Protein AF-S7R7C4-F1 (afdb_monomer_lite)

Radius of gyration: 22.55 Å; chains: 1; bounding box: 40×41×59 Å

Organism: Gloeophyllum trabeum (strain ATCC 11539 / FP-39264 / Madison 617) (NCBI:txid670483)

Secondary structure (DSSP, 8-state):
-HHHHHTT-TTTTPPPPTT--HHHHHHHHTTSTTTHHHHHHHHHHTTS-S-THHHHHHHHHHHHHT-TTS----HHHHHHHHHHHHHHHH-HHHHHHHHHHHHHHHHHT--

Structure (mmCIF, N/CA/C/O backbone):
data_AF-S7R7C4-F1
#
_entry.id   AF-S7R7C4-F1
#
loop_
_atom_site.group_PDB
_atom_site.id
_atom_site.type_symbol
_atom_site.label_atom_id
_atom_site.label_alt_id
_atom_site.label_comp_id
_atom_site.label_asym_id
_atom_site.label_entity_id
_atom_site.label_seq_id
_atom_site.pdbx_PDB_ins_code
_atom_site.Cartn_x
_atom_site.Cartn_y
_atom_site.Cartn_z
_atom_site.occupancy
_atom_site.B_iso_or_equiv
_atom_site.auth_seq_id
_atom_site.auth_comp_id
_atom_site.auth_asym_id
_atom_site.auth_atom_id
_atom_site.pdbx_PDB_model_num
ATOM 1 N N . GLN A 1 1 ? 1.056 -0.848 22.854 1.00 71.94 1 GLN A N 1
ATOM 2 C CA . GLN A 1 1 ? 0.313 -0.751 21.576 1.00 71.94 1 GLN A CA 1
ATOM 3 C C . GLN A 1 1 ? -0.350 -2.077 21.198 1.00 71.94 1 GLN A C 1
ATOM 5 O O . GLN A 1 1 ? -1.569 -2.114 21.170 1.00 71.94 1 GLN A O 1
ATOM 10 N N . PHE A 1 2 ? 0.393 -3.180 21.016 1.00 81.69 2 PHE A N 1
ATOM 11 C CA . PHE A 1 2 ? -0.181 -4.496 20.663 1.00 81.69 2 PHE A CA 1
ATOM 12 C C . PHE A 1 2 ? -1.279 -4.989 21.627 1.00 81.69 2 PHE A C 1
ATOM 14 O O . PHE A 1 2 ? -2.374 -5.332 21.203 1.00 81.69 2 PHE A O 1
ATOM 21 N N . GLN A 1 3 ? -1.039 -4.924 22.939 1.00 84.81 3 GLN A N 1
ATOM 22 C CA . GLN A 1 3 ? -2.046 -5.288 23.947 1.00 84.81 3 GLN A CA 1
ATOM 23 C C . GLN A 1 3 ? -3.306 -4.404 23.886 1.00 84.81 3 GLN A C 1
ATOM 25 O O . GLN A 1 3 ? -4.413 -4.889 24.095 1.00 84.81 3 GLN A O 1
ATOM 30 N N . SER A 1 4 ? -3.161 -3.113 23.570 1.00 81.50 4 SER A N 1
ATOM 31 C CA . SER A 1 4 ? -4.293 -2.193 23.389 1.00 81.50 4 SER A CA 1
ATOM 32 C C . SER A 1 4 ? -5.083 -2.509 22.118 1.00 81.50 4 SER A C 1
ATOM 34 O O . SER A 1 4 ? -6.305 -2.405 22.136 1.00 81.50 4 SER A O 1
ATOM 36 N N . TYR A 1 5 ? -4.401 -2.944 21.054 1.00 83.06 5 TYR A N 1
ATOM 37 C CA . TYR A 1 5 ? -5.024 -3.420 19.819 1.00 83.06 5 TYR A CA 1
ATOM 38 C C . TYR A 1 5 ? -5.848 -4.689 20.057 1.00 83.06 5 TYR A C 1
ATOM 40 O O . TYR A 1 5 ? -7.033 -4.718 19.733 1.00 83.06 5 TYR A O 1
ATOM 48 N N . VAL A 1 6 ? 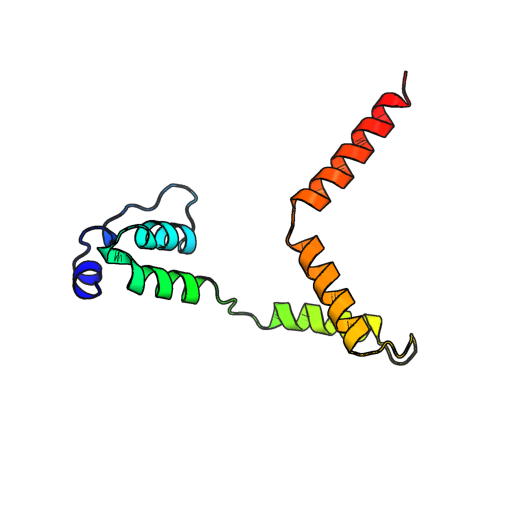-5.269 -5.693 20.729 1.00 87.75 6 VAL A N 1
ATOM 49 C CA . VAL A 1 6 ? -5.978 -6.933 21.103 1.00 87.75 6 VAL A CA 1
ATOM 50 C C . VAL A 1 6 ? -7.202 -6.629 21.972 1.00 87.75 6 VAL A C 1
ATOM 52 O O . VAL A 1 6 ? -8.272 -7.193 21.764 1.00 87.75 6 VAL A O 1
ATOM 55 N N . LYS A 1 7 ? -7.071 -5.686 22.911 1.00 89.56 7 LYS A N 1
ATOM 56 C CA . LYS A 1 7 ? -8.157 -5.259 23.807 1.00 89.56 7 LYS A CA 1
ATOM 57 C C . LYS A 1 7 ? -9.127 -4.248 23.179 1.00 89.56 7 LYS A C 1
ATOM 59 O O . LYS A 1 7 ? -9.980 -3.745 23.905 1.00 89.56 7 LYS A O 1
ATOM 64 N N . ARG A 1 8 ? -8.990 -3.921 21.884 1.00 85.00 8 ARG A N 1
ATOM 65 C CA . ARG A 1 8 ? -9.804 -2.921 21.160 1.00 85.00 8 ARG A CA 1
ATOM 66 C C . ARG A 1 8 ? -9.959 -1.602 21.928 1.00 85.00 8 ARG A C 1
ATOM 68 O O . ARG A 1 8 ? -11.045 -1.040 22.011 1.00 85.00 8 ARG A O 1
ATOM 75 N N . ARG A 1 9 ? -8.874 -1.127 22.538 1.00 86.25 9 ARG A N 1
ATOM 76 C CA . ARG A 1 9 ? -8.829 0.170 23.231 1.00 86.25 9 ARG A CA 1
ATOM 77 C C . ARG A 1 9 ? -8.455 1.274 22.249 1.00 86.25 9 ARG A C 1
ATOM 79 O O . ARG A 1 9 ? -7.837 0.989 21.225 1.00 86.25 9 ARG A O 1
ATOM 86 N N . GLU A 1 10 ? -8.795 2.518 22.577 1.00 79.69 10 GLU A N 1
ATOM 87 C CA . GLU A 1 10 ? -8.388 3.703 21.811 1.00 79.69 10 GLU A CA 1
ATOM 88 C C . GLU A 1 10 ? -6.881 3.647 21.492 1.00 79.69 10 GLU A C 1
ATOM 90 O O . GLU A 1 10 ? -6.092 3.306 22.386 1.00 79.69 10 GLU A O 1
ATOM 95 N N . PRO A 1 11 ? -6.440 3.905 20.247 1.00 81.94 11 PRO A N 1
ATOM 96 C CA . PRO A 1 11 ? -7.185 4.343 19.048 1.00 81.94 11 PRO A CA 1
ATOM 97 C C . PRO A 1 11 ? -7.752 3.209 18.162 1.00 81.94 11 PRO A C 1
ATOM 99 O O . PRO A 1 11 ? -8.298 3.444 17.086 1.00 81.94 11 PRO A O 1
ATOM 102 N N . PHE A 1 12 ? -7.628 1.948 18.580 1.00 84.06 12 PHE A N 1
ATOM 103 C CA . PHE A 1 12 ? -7.982 0.775 17.767 1.00 84.06 12 PHE A CA 1
ATOM 104 C C . PHE A 1 12 ? -9.475 0.404 17.809 1.00 84.06 12 PHE A C 1
ATOM 106 O O . PHE A 1 12 ? -9.884 -0.541 17.139 1.00 84.06 12 PHE A O 1
ATOM 113 N N . ASN A 1 13 ? -10.287 1.132 18.584 1.00 87.00 13 ASN A N 1
ATOM 114 C CA . ASN A 1 13 ? -11.746 0.966 18.654 1.00 87.00 13 ASN A CA 1
ATOM 115 C C . ASN A 1 13 ? -12.506 1.794 17.600 1.00 87.00 13 ASN A C 1
ATOM 117 O O . ASN A 1 13 ? -13.737 1.805 17.556 1.00 87.00 13 ASN A O 1
ATOM 121 N N . ARG A 1 14 ? -11.782 2.541 16.765 1.00 85.62 14 ARG A N 1
ATOM 122 C CA . ARG A 1 14 ? -12.368 3.413 15.751 1.00 85.62 14 ARG A CA 1
ATOM 123 C C . ARG A 1 14 ? -13.235 2.617 14.768 1.00 85.62 14 ARG A C 1
ATOM 125 O O . ARG A 1 14 ? -12.770 1.669 14.138 1.00 85.62 14 ARG A O 1
ATOM 132 N N . ARG A 1 15 ? -14.471 3.070 14.551 1.00 84.81 15 ARG A N 1
ATOM 133 C CA . ARG A 1 15 ? -15.355 2.533 13.504 1.00 84.81 15 ARG A CA 1
ATOM 134 C C . ARG A 1 15 ? -14.837 2.877 12.105 1.00 84.81 15 ARG A C 1
ATOM 136 O O . ARG A 1 15 ? -14.318 3.972 11.891 1.00 84.81 15 ARG A O 1
ATOM 143 N N . PHE A 1 16 ? -15.002 1.950 11.164 1.00 86.31 16 PHE A N 1
ATOM 144 C CA . PHE A 1 16 ? -14.797 2.231 9.743 1.00 86.31 16 PHE A CA 1
ATOM 145 C C . PHE A 1 16 ? -15.780 3.306 9.288 1.00 86.31 16 PHE A C 1
ATOM 147 O O . PHE A 1 16 ? -16.963 3.246 9.629 1.00 86.31 16 PHE A O 1
ATOM 154 N N . ARG A 1 17 ? -15.280 4.300 8.554 1.00 86.38 17 ARG A N 1
ATOM 155 C CA . ARG A 1 17 ? -16.133 5.280 7.876 1.00 86.38 17 ARG A CA 1
ATOM 156 C C . ARG A 1 17 ? -16.592 4.718 6.532 1.00 86.38 17 ARG A C 1
ATOM 158 O O . ARG A 1 17 ? -15.893 3.906 5.928 1.00 86.38 17 ARG A O 1
ATOM 165 N N . ASP A 1 18 ? -17.738 5.180 6.048 1.00 85.19 18 ASP A N 1
ATOM 166 C CA . ASP A 1 18 ? -18.255 4.752 4.749 1.00 85.19 18 ASP A CA 1
ATOM 167 C C . ASP A 1 18 ? -17.278 5.130 3.626 1.00 85.19 18 ASP A C 1
ATOM 169 O O . ASP A 1 18 ? -16.824 6.271 3.527 1.00 85.19 18 ASP A O 1
ATOM 173 N N . GLY A 1 19 ? -16.909 4.142 2.805 1.00 84.12 19 GLY A N 1
ATOM 174 C CA . GLY A 1 19 ? -15.938 4.298 1.716 1.00 84.12 19 GLY A CA 1
ATOM 175 C C . GLY A 1 19 ? -14.464 4.351 2.144 1.00 84.12 19 GLY A C 1
ATOM 176 O O . GLY A 1 19 ? -13.594 4.513 1.289 1.00 84.12 19 GLY A O 1
ATOM 177 N N . GLU A 1 20 ? -14.152 4.204 3.436 1.00 89.00 20 GLU A N 1
ATOM 178 C CA . GLU A 1 20 ? -12.772 4.192 3.928 1.00 89.00 20 GLU A CA 1
ATOM 179 C C . GLU A 1 20 ? -12.083 2.856 3.621 1.00 89.00 20 GLU A C 1
ATOM 181 O O . GLU A 1 20 ? -12.548 1.778 3.993 1.00 89.00 20 GLU A O 1
ATOM 186 N N . THR A 1 21 ? -10.925 2.922 2.968 1.00 87.88 21 THR A N 1
ATOM 187 C CA . THR A 1 21 ? -10.078 1.742 2.757 1.00 87.88 21 THR A CA 1
ATOM 188 C C . THR A 1 21 ? -9.342 1.357 4.042 1.00 87.88 21 THR A C 1
ATOM 190 O O . THR A 1 21 ? -9.034 2.199 4.886 1.00 87.88 21 THR A O 1
ATOM 193 N N . VAL A 1 22 ? -8.955 0.084 4.167 1.00 88.19 22 VAL A N 1
ATOM 194 C CA . VAL A 1 22 ? -8.186 -0.415 5.325 1.00 88.19 22 VAL A CA 1
ATOM 195 C C . VAL A 1 22 ? -6.908 0.400 5.557 1.00 88.19 22 VAL A C 1
ATOM 197 O O . VAL A 1 22 ? -6.580 0.732 6.694 1.00 88.19 22 VAL A O 1
ATOM 200 N N . LYS A 1 23 ? -6.216 0.798 4.482 1.00 88.75 23 LYS A N 1
ATOM 201 C CA . LYS A 1 23 ? -5.031 1.661 4.567 1.00 88.75 23 LYS A CA 1
ATOM 202 C C . LYS A 1 23 ? -5.363 3.029 5.173 1.00 88.75 23 LYS A C 1
ATOM 204 O O . LYS A 1 23 ? -4.646 3.471 6.064 1.00 88.75 23 LYS A O 1
ATOM 209 N N . GLN A 1 24 ? -6.443 3.673 4.729 1.00 88.69 24 GLN A N 1
ATOM 210 C CA . GLN A 1 24 ? -6.874 4.983 5.240 1.00 88.69 24 GLN A CA 1
ATOM 211 C C . GLN A 1 24 ? -7.279 4.921 6.719 1.00 88.69 24 GLN A C 1
ATOM 213 O O . GLN A 1 24 ? -6.936 5.820 7.489 1.00 88.69 24 GLN A O 1
ATOM 218 N N . TRP A 1 25 ? -7.913 3.824 7.142 1.00 92.06 25 TRP A N 1
ATOM 219 C CA . TRP A 1 25 ? -8.226 3.599 8.553 1.00 92.06 25 TRP A CA 1
ATOM 220 C C . TRP A 1 25 ? -6.948 3.550 9.409 1.00 92.06 25 TRP A C 1
ATOM 222 O O . TRP A 1 25 ? -6.835 4.261 10.411 1.00 92.06 25 TRP A O 1
ATOM 232 N N . TRP A 1 26 ? -5.933 2.794 8.970 1.00 91.25 26 TRP A N 1
ATOM 233 C CA . TRP A 1 26 ? -4.636 2.720 9.656 1.00 91.25 26 TRP A CA 1
ATOM 234 C C . TRP A 1 26 ? -3.834 4.023 9.595 1.00 91.25 26 TRP A C 1
ATOM 236 O O . TRP A 1 26 ? -3.154 4.367 10.564 1.00 91.25 26 TRP A O 1
ATOM 246 N N . GLU A 1 27 ? -3.926 4.779 8.499 1.00 89.19 27 GLU A N 1
ATOM 247 C CA . GLU A 1 27 ? -3.336 6.119 8.399 1.00 89.19 27 GLU A CA 1
ATOM 248 C C . GLU A 1 27 ? -3.914 7.068 9.444 1.00 89.19 27 GLU A C 1
ATOM 250 O O . GLU A 1 27 ? -3.188 7.912 9.973 1.00 89.19 27 GLU A O 1
ATOM 255 N N . ALA A 1 28 ? -5.198 6.921 9.758 1.00 87.75 28 ALA A N 1
ATOM 256 C CA . ALA A 1 28 ? -5.842 7.734 10.764 1.00 87.75 28 ALA A CA 1
ATOM 257 C C . ALA A 1 28 ? -5.474 7.294 12.190 1.00 87.75 28 ALA A C 1
ATOM 259 O O . ALA A 1 28 ? -5.146 8.150 13.003 1.00 87.75 28 ALA A O 1
ATOM 260 N N . VAL A 1 29 ? -5.406 5.985 12.460 1.00 87.94 29 VAL A N 1
ATOM 261 C CA . VAL A 1 29 ? -4.914 5.428 13.741 1.00 87.94 29 VAL A CA 1
ATOM 262 C C . VAL A 1 29 ? -3.454 5.807 14.017 1.00 87.94 29 VAL A C 1
ATOM 264 O O . VAL A 1 29 ? -3.061 6.016 15.164 1.00 87.94 29 VAL A O 1
ATOM 267 N N . ARG A 1 30 ? -2.630 5.941 12.970 1.00 86.94 30 ARG A N 1
ATOM 268 C CA . ARG A 1 30 ? -1.234 6.390 13.089 1.00 86.94 30 ARG A CA 1
ATOM 269 C C . ARG A 1 30 ? -1.112 7.832 13.597 1.00 86.94 30 ARG A C 1
ATOM 271 O O . ARG A 1 30 ? -0.055 8.186 14.113 1.00 86.94 30 ARG A O 1
ATOM 278 N N . ARG A 1 31 ? -2.137 8.677 13.421 1.00 85.38 31 ARG A N 1
ATOM 279 C CA . ARG A 1 31 ? -2.099 10.079 13.882 1.00 85.38 31 ARG A CA 1
ATOM 280 C C . ARG A 1 31 ? -2.109 10.178 15.407 1.00 85.38 31 ARG A C 1
ATOM 282 O O . ARG A 1 31 ? -1.568 11.141 15.939 1.00 85.38 31 ARG A O 1
ATOM 289 N N . ASP A 1 32 ? -2.635 9.166 16.091 1.00 85.50 32 ASP A N 1
ATOM 290 C CA . ASP A 1 32 ? -2.630 9.097 17.547 1.00 85.50 32 ASP A CA 1
ATOM 291 C C . ASP A 1 32 ? -1.287 8.599 18.085 1.00 85.50 32 ASP A C 1
ATOM 293 O O . ASP A 1 32 ? -0.719 7.606 17.620 1.00 85.50 32 ASP A O 1
ATOM 297 N N . GLN A 1 33 ? -0.797 9.2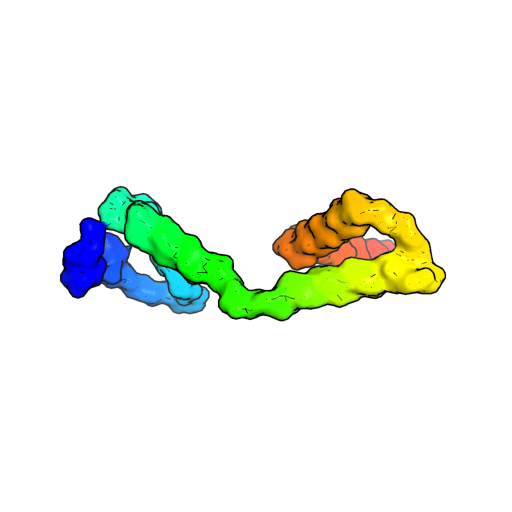48 19.143 1.00 80.06 33 GLN A N 1
ATOM 298 C CA . GLN A 1 33 ? 0.494 8.940 19.769 1.00 80.06 33 GLN A CA 1
ATOM 299 C C . GLN A 1 33 ? 0.591 7.472 20.233 1.00 80.06 33 GLN A C 1
ATOM 301 O O . GLN A 1 33 ? 1.650 6.847 20.163 1.00 80.06 33 GLN A O 1
ATOM 306 N N . MET A 1 34 ? -0.536 6.878 20.640 1.00 77.31 34 MET A N 1
ATOM 307 C CA . MET A 1 34 ? -0.619 5.481 21.082 1.00 77.31 34 MET A CA 1
ATOM 308 C C . MET A 1 34 ? -0.672 4.458 19.932 1.00 77.31 34 MET A C 1
ATOM 310 O O . MET A 1 34 ? -0.519 3.260 20.186 1.00 77.31 34 MET A O 1
ATOM 314 N N . GLY A 1 35 ? -0.886 4.904 18.690 1.00 79.69 35 GLY A N 1
ATOM 315 C CA . GLY A 1 35 ? -1.034 4.063 17.498 1.00 79.69 35 GLY A CA 1
ATOM 316 C C . GLY A 1 35 ? 0.109 4.177 16.487 1.00 79.69 35 GLY A C 1
ATOM 317 O O . GLY A 1 35 ? 0.097 3.450 15.497 1.00 79.69 35 GLY A O 1
ATOM 318 N N . GLN A 1 36 ? 1.104 5.044 16.712 1.00 84.81 36 GLN A N 1
ATOM 319 C CA . GLN A 1 36 ? 2.117 5.387 15.702 1.00 84.81 36 GLN A CA 1
ATOM 320 C C . GLN A 1 36 ? 2.890 4.191 15.127 1.00 84.81 36 GLN A C 1
ATOM 322 O O . GLN A 1 36 ? 2.965 4.057 13.907 1.00 84.81 36 GLN A O 1
ATOM 327 N N . VAL A 1 37 ? 3.463 3.321 15.968 1.00 88.06 37 VAL A N 1
ATOM 328 C CA . VAL A 1 37 ? 4.334 2.228 15.495 1.00 88.06 37 VAL A CA 1
ATOM 329 C C . VAL A 1 37 ? 3.507 1.165 14.782 1.00 88.06 37 VAL A C 1
ATOM 331 O O . VAL A 1 37 ? 3.808 0.803 13.645 1.00 88.06 37 VAL A O 1
ATOM 334 N N . LEU A 1 38 ? 2.423 0.706 15.415 1.00 87.38 38 LEU A N 1
ATOM 335 C CA . LEU A 1 38 ? 1.558 -0.316 14.825 1.00 87.38 38 LEU A CA 1
ATOM 336 C C . LEU A 1 38 ? 0.849 0.193 13.559 1.00 87.38 38 LEU A C 1
ATOM 338 O O . LEU A 1 38 ? 0.782 -0.522 12.563 1.00 87.38 38 LEU A O 1
ATOM 342 N N . GLY A 1 39 ? 0.394 1.447 13.567 1.00 89.00 39 GLY A N 1
ATOM 343 C CA . GLY A 1 39 ? -0.204 2.099 12.406 1.00 89.00 39 GLY A CA 1
ATOM 344 C C . GLY A 1 39 ? 0.788 2.283 11.260 1.00 89.00 39 GLY A C 1
ATOM 345 O O . GLY A 1 39 ? 0.452 2.000 10.114 1.00 89.00 39 GLY A O 1
ATOM 346 N N . ALA A 1 40 ? 2.034 2.683 11.535 1.00 89.12 40 ALA A N 1
ATOM 347 C CA . ALA A 1 40 ? 3.062 2.797 10.501 1.00 89.12 40 ALA A CA 1
ATOM 348 C C . ALA A 1 40 ? 3.387 1.445 9.846 1.00 89.12 40 ALA A C 1
ATOM 350 O O . ALA A 1 40 ? 3.520 1.381 8.623 1.00 89.12 40 ALA A O 1
ATOM 351 N N . LEU A 1 41 ? 3.478 0.369 10.634 1.00 90.12 41 LEU A N 1
ATOM 352 C CA . LEU A 1 41 ? 3.696 -0.983 10.113 1.00 90.12 41 LEU A CA 1
ATOM 353 C C . LEU A 1 41 ? 2.517 -1.453 9.261 1.00 90.12 41 LEU A C 1
ATOM 355 O O . LEU A 1 41 ? 2.723 -1.913 8.139 1.00 90.12 41 LEU A O 1
ATOM 359 N N . ALA A 1 42 ? 1.289 -1.277 9.750 1.00 89.75 42 ALA A N 1
ATOM 360 C CA . ALA A 1 42 ? 0.091 -1.660 9.014 1.00 89.75 42 ALA A CA 1
ATOM 361 C C . ALA A 1 42 ? -0.017 -0.910 7.678 1.00 89.75 42 ALA A C 1
ATOM 363 O O . ALA A 1 42 ? -0.204 -1.539 6.639 1.00 89.75 42 ALA A O 1
ATOM 364 N N . VAL A 1 43 ? 0.191 0.412 7.671 1.00 92.00 43 VAL A N 1
ATOM 365 C CA . VAL A 1 43 ? 0.188 1.209 6.431 1.00 92.00 43 VAL A CA 1
ATOM 366 C C . VAL A 1 43 ? 1.229 0.699 5.437 1.00 92.00 43 VAL A C 1
ATOM 368 O O . VAL A 1 43 ? 0.924 0.607 4.249 1.00 92.00 43 VAL A O 1
ATOM 371 N N . LYS A 1 44 ? 2.435 0.341 5.899 1.00 90.00 44 LYS A N 1
ATOM 372 C CA . LYS A 1 44 ? 3.472 -0.224 5.025 1.00 90.00 44 LYS A CA 1
ATOM 373 C C . LYS A 1 44 ? 3.045 -1.566 4.440 1.00 90.00 44 LYS A C 1
ATOM 375 O O . LYS A 1 44 ? 3.113 -1.719 3.226 1.00 90.00 44 LYS A O 1
ATOM 380 N N . ILE A 1 45 ? 2.543 -2.490 5.258 1.00 90.06 45 ILE A N 1
ATOM 381 C CA . ILE A 1 45 ? 2.075 -3.808 4.798 1.00 90.06 45 ILE A CA 1
ATOM 382 C C . ILE A 1 45 ? 0.967 -3.650 3.750 1.00 90.06 45 ILE A C 1
ATOM 384 O O . ILE A 1 45 ? 1.057 -4.225 2.671 1.00 90.06 45 ILE A O 1
ATOM 388 N N . PHE A 1 46 ? -0.026 -2.798 4.014 1.00 87.81 46 PHE A N 1
ATOM 389 C CA . PHE A 1 46 ? -1.124 -2.540 3.075 1.00 87.81 46 PHE A CA 1
ATOM 390 C C . PHE A 1 46 ? -0.739 -1.659 1.877 1.00 87.81 46 PHE A C 1
ATOM 392 O O . PHE A 1 46 ? -1.557 -1.456 0.983 1.00 87.81 46 PHE A O 1
ATOM 399 N N . SER A 1 47 ? 0.479 -1.112 1.843 1.00 87.25 47 SER A N 1
ATOM 400 C CA . SER A 1 47 ? 1.006 -0.402 0.672 1.00 87.25 47 SER A CA 1
ATOM 401 C C . SER A 1 47 ? 1.758 -1.308 -0.301 1.00 87.25 47 SER A C 1
ATOM 403 O O . SER A 1 47 ? 2.025 -0.886 -1.425 1.00 87.25 47 SER A O 1
ATOM 405 N N . VAL A 1 48 ? 2.085 -2.539 0.105 1.00 86.50 48 VAL A N 1
ATOM 406 C CA . VAL A 1 48 ? 2.750 -3.508 -0.767 1.00 86.50 48 VAL A CA 1
ATOM 407 C C . VAL A 1 48 ? 1.741 -4.059 -1.775 1.00 86.50 48 VAL A C 1
ATOM 409 O O . VAL A 1 48 ? 0.671 -4.546 -1.411 1.00 86.50 48 VAL A O 1
ATOM 412 N N . SER A 1 49 ? 2.091 -3.991 -3.059 1.00 76.94 49 SER A N 1
ATOM 413 C CA . SER A 1 49 ? 1.370 -4.699 -4.117 1.00 76.94 49 SER A CA 1
ATOM 414 C C . SER A 1 49 ? 1.777 -6.170 -4.086 1.00 76.94 49 SER A C 1
ATOM 416 O O . SER A 1 49 ? 2.961 -6.481 -4.155 1.00 76.94 49 SER A O 1
ATOM 418 N N . VAL A 1 50 ? 0.807 -7.083 -4.007 1.00 73.88 50 VAL A N 1
ATOM 419 C CA . VAL A 1 50 ? 1.066 -8.538 -3.998 1.00 73.88 50 VAL A CA 1
ATOM 420 C C . VAL A 1 50 ? 1.478 -9.056 -5.388 1.00 73.88 50 VAL A C 1
ATOM 422 O O . VAL A 1 50 ? 1.932 -10.185 -5.522 1.00 73.88 50 VAL A O 1
ATOM 425 N N . ASN A 1 51 ? 1.326 -8.244 -6.438 1.00 73.88 51 ASN A N 1
ATOM 426 C CA . ASN A 1 51 ? 1.450 -8.699 -7.818 1.00 73.88 51 ASN A CA 1
ATOM 427 C C . ASN A 1 51 ? 2.713 -8.155 -8.510 1.00 73.88 51 ASN A C 1
ATOM 429 O O . ASN A 1 51 ? 2.845 -6.937 -8.663 1.00 73.88 51 ASN A O 1
ATOM 433 N N . SER A 1 52 ? 3.572 -9.057 -9.003 1.00 70.19 52 SER A N 1
ATOM 434 C CA . SER A 1 52 ? 4.728 -8.755 -9.869 1.00 70.19 52 SER A CA 1
ATOM 435 C C . SER A 1 52 ? 4.323 -8.179 -11.226 1.00 70.19 52 SER A C 1
ATOM 437 O O . SER A 1 52 ? 5.115 -7.508 -11.882 1.00 70.19 52 SER A O 1
ATOM 439 N N . MET A 1 53 ? 3.071 -8.376 -11.646 1.00 66.88 53 MET A N 1
ATOM 440 C CA . MET A 1 53 ? 2.586 -7.983 -12.968 1.00 66.88 53 MET A CA 1
ATOM 441 C C . MET A 1 53 ? 2.624 -6.464 -13.215 1.00 66.88 53 MET A C 1
ATOM 443 O O . MET A 1 53 ? 2.614 -6.020 -14.365 1.00 66.88 53 MET A O 1
ATOM 447 N N . VAL A 1 54 ? 2.678 -5.641 -12.160 1.00 66.88 54 VAL A N 1
ATOM 448 C CA . VAL A 1 54 ? 2.932 -4.195 -12.306 1.00 66.88 54 VAL A CA 1
ATOM 449 C C . VAL A 1 54 ? 4.324 -3.957 -12.897 1.00 66.88 54 VAL A C 1
ATOM 451 O O . VAL A 1 54 ? 4.448 -3.201 -13.864 1.00 66.88 54 VAL A O 1
ATOM 454 N N . ASP A 1 55 ? 5.326 -4.669 -12.390 1.00 70.38 55 ASP A N 1
ATOM 455 C CA . ASP A 1 55 ? 6.699 -4.607 -12.886 1.00 70.38 55 ASP A CA 1
ATOM 456 C C . ASP A 1 55 ? 6.827 -5.323 -14.238 1.00 70.38 55 ASP A C 1
ATOM 458 O O . ASP A 1 55 ? 7.511 -4.833 -15.133 1.00 70.38 55 ASP A O 1
ATOM 462 N N . GLU A 1 56 ? 6.085 -6.412 -14.472 1.00 77.06 56 GLU A N 1
ATOM 463 C CA . GLU A 1 56 ? 6.064 -7.088 -15.782 1.00 77.06 56 GLU A CA 1
ATOM 464 C C . GLU A 1 56 ? 5.498 -6.188 -16.891 1.00 77.06 56 GLU A C 1
ATOM 466 O O . GLU A 1 56 ? 6.014 -6.172 -18.009 1.00 77.06 56 GLU A O 1
ATOM 471 N N . ARG A 1 57 ? 4.470 -5.376 -16.601 1.00 76.75 57 ARG A N 1
ATOM 472 C CA . ARG A 1 57 ? 3.951 -4.383 -17.562 1.00 76.75 57 ARG A CA 1
ATOM 473 C C . ARG A 1 57 ? 4.958 -3.265 -17.837 1.00 76.75 57 ARG A C 1
ATOM 475 O O . ARG A 1 57 ? 5.005 -2.750 -18.961 1.00 76.75 57 ARG A O 1
ATOM 482 N N . ALA A 1 58 ? 5.760 -2.891 -16.840 1.00 76.00 58 ALA A N 1
ATOM 483 C CA . ALA A 1 58 ? 6.875 -1.972 -17.040 1.00 76.00 58 ALA A CA 1
ATOM 484 C C . ALA A 1 58 ? 7.943 -2.616 -17.939 1.00 76.00 58 ALA A C 1
ATOM 486 O O . ALA A 1 58 ? 8.323 -2.020 -18.946 1.00 76.00 58 ALA A O 1
ATOM 487 N N . MET A 1 59 ? 8.321 -3.868 -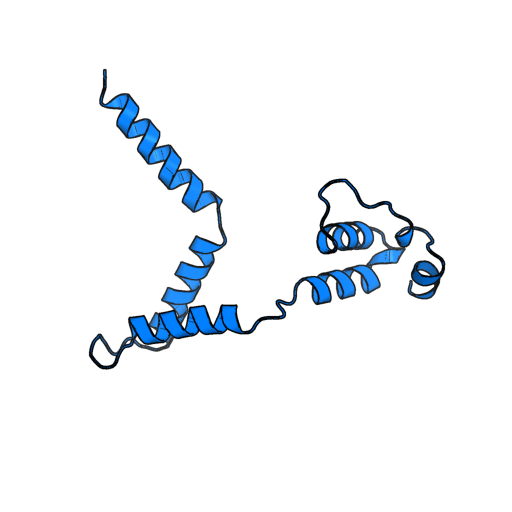17.673 1.00 77.62 59 MET A N 1
ATOM 488 C CA . MET A 1 59 ? 9.304 -4.610 -18.469 1.00 77.62 59 MET A CA 1
ATOM 489 C C . MET A 1 59 ? 8.847 -4.878 -19.904 1.00 77.62 59 MET A C 1
ATOM 491 O O . MET A 1 59 ? 9.631 -4.709 -20.831 1.00 77.62 59 MET A O 1
ATOM 495 N N . SER A 1 60 ? 7.570 -5.183 -20.133 1.00 81.31 60 SER A N 1
ATOM 496 C CA . SER A 1 60 ? 7.018 -5.283 -21.490 1.00 81.31 60 SER A CA 1
ATOM 497 C C . SER A 1 60 ? 7.169 -3.965 -22.262 1.00 81.31 60 SER A C 1
ATOM 499 O O . SER A 1 60 ? 7.491 -3.965 -23.451 1.00 81.31 60 SER A O 1
ATOM 501 N N . SER A 1 61 ? 7.024 -2.828 -21.573 1.00 78.44 61 SER A N 1
ATOM 502 C CA . SER A 1 61 ? 7.248 -1.508 -22.171 1.00 78.44 61 SER A CA 1
ATOM 503 C C . SER A 1 61 ? 8.729 -1.260 -22.487 1.00 78.44 61 SER A C 1
ATOM 505 O O . SER A 1 61 ? 9.021 -0.697 -23.540 1.00 78.44 61 SER A O 1
ATOM 507 N N . VAL A 1 62 ? 9.655 -1.722 -21.632 1.00 78.50 62 VAL A N 1
ATOM 508 C CA . VAL A 1 62 ? 11.109 -1.709 -21.908 1.00 78.50 62 VAL A CA 1
ATOM 509 C C . VAL A 1 62 ? 11.406 -2.496 -23.182 1.00 78.50 62 VAL A C 1
ATOM 511 O O . VAL A 1 62 ? 12.056 -1.990 -24.095 1.00 78.50 62 VAL A O 1
ATOM 514 N N . THR A 1 63 ? 10.901 -3.729 -23.267 1.00 81.69 63 THR A N 1
ATOM 515 C CA . THR A 1 63 ? 11.133 -4.615 -24.413 1.00 81.69 63 THR A CA 1
ATOM 516 C C . THR A 1 63 ? 10.565 -4.034 -25.704 1.00 81.69 63 THR A C 1
ATOM 518 O O . THR A 1 63 ? 11.189 -4.158 -26.755 1.00 81.69 63 THR A O 1
ATOM 521 N N . TRP A 1 64 ? 9.406 -3.373 -25.643 1.00 77.50 64 TRP A N 1
ATOM 522 C CA . TRP A 1 64 ? 8.823 -2.709 -26.808 1.00 77.50 64 TRP A CA 1
ATOM 523 C C . TRP A 1 64 ? 9.674 -1.525 -27.293 1.00 77.50 64 TRP A C 1
ATOM 525 O O . TRP A 1 64 ? 9.884 -1.377 -28.498 1.00 77.50 64 TRP A O 1
ATOM 535 N N . LEU A 1 65 ? 10.207 -0.717 -26.369 1.00 75.12 65 LEU A N 1
ATOM 536 C CA . LEU A 1 65 ? 11.053 0.440 -26.688 1.00 75.12 65 LEU A CA 1
ATOM 537 C C . LEU A 1 65 ? 12.437 0.052 -27.234 1.00 75.12 65 LEU A C 1
ATOM 539 O O . LEU A 1 65 ? 12.970 0.779 -28.067 1.00 75.12 65 LEU A O 1
ATOM 543 N N . ASN A 1 66 ? 12.988 -1.088 -26.810 1.00 75.69 66 ASN A N 1
ATOM 54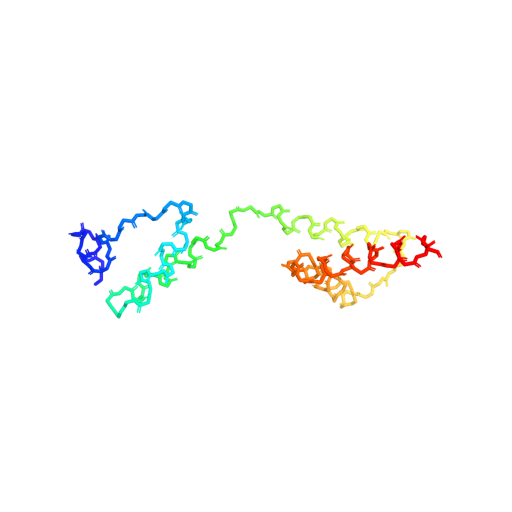4 C CA . ASN A 1 66 ? 14.335 -1.553 -27.182 1.00 75.69 66 ASN A CA 1
ATOM 545 C C . ASN A 1 66 ? 14.308 -2.856 -28.001 1.00 75.69 66 ASN A C 1
ATOM 547 O O . ASN A 1 66 ? 15.209 -3.691 -27.919 1.00 75.69 66 ASN A O 1
ATOM 551 N N . SER A 1 67 ? 13.228 -3.101 -28.751 1.00 69.44 67 SER A N 1
ATOM 552 C CA . SER A 1 67 ? 13.131 -4.318 -29.563 1.00 69.44 67 SER A CA 1
ATOM 553 C C . SER A 1 67 ? 14.330 -4.422 -30.519 1.00 69.44 67 SER A C 1
ATOM 555 O O . SER A 1 67 ? 14.816 -3.415 -31.024 1.00 69.44 67 SER A O 1
ATOM 557 N N . LYS A 1 68 ? 14.786 -5.645 -30.823 1.00 63.41 68 LYS A N 1
ATOM 558 C CA . LYS A 1 68 ? 16.021 -5.939 -31.588 1.00 63.41 68 LYS A CA 1
ATOM 559 C C . LYS A 1 68 ? 16.176 -5.174 -32.923 1.00 63.41 68 LYS A C 1
ATOM 561 O O . LYS A 1 68 ? 17.289 -5.054 -33.421 1.00 63.41 68 LYS A O 1
ATOM 566 N N . LEU A 1 69 ? 15.076 -4.677 -33.496 1.00 65.56 69 LEU A N 1
ATOM 567 C CA . LEU A 1 69 ? 15.018 -3.931 -34.761 1.00 65.56 69 LEU A CA 1
ATOM 568 C C . LEU A 1 69 ? 14.832 -2.410 -34.593 1.00 65.56 69 LEU A C 1
ATOM 570 O O . LEU A 1 69 ? 14.975 -1.674 -35.566 1.00 65.56 69 LEU A O 1
ATOM 574 N N . ARG A 1 70 ? 14.495 -1.921 -33.394 1.00 60.09 70 ARG A N 1
ATOM 575 C CA . ARG A 1 70 ? 14.237 -0.504 -33.107 1.00 60.09 70 ARG A CA 1
ATOM 576 C C . ARG A 1 70 ? 15.187 -0.032 -32.014 1.00 60.09 70 ARG A C 1
ATOM 578 O O . ARG A 1 70 ? 14.970 -0.342 -30.858 1.00 60.09 70 ARG A O 1
ATOM 585 N N . SER A 1 71 ? 16.203 0.724 -32.432 1.00 66.69 71 SER A N 1
ATOM 586 C CA . SER A 1 71 ? 17.096 1.573 -31.631 1.00 66.69 71 SER A CA 1
ATOM 587 C C . SER A 1 71 ? 17.665 0.969 -30.335 1.00 66.69 71 SER A C 1
ATOM 589 O O . SER A 1 71 ? 16.965 0.772 -29.347 1.00 66.69 71 SER A O 1
ATOM 591 N N . ARG A 1 72 ? 18.991 0.782 -30.298 1.00 67.81 72 ARG A N 1
ATOM 592 C CA . ARG A 1 72 ? 19.757 0.496 -29.072 1.00 67.81 72 ARG A CA 1
ATOM 593 C C . ARG A 1 72 ? 19.815 1.746 -28.189 1.00 67.81 72 ARG A C 1
ATOM 595 O O . ARG A 1 72 ? 20.857 2.387 -28.085 1.00 67.81 72 ARG A O 1
ATOM 602 N N . GLN A 1 73 ? 18.682 2.124 -27.610 1.00 78.50 73 GLN A N 1
ATOM 603 C CA . GLN A 1 73 ? 18.648 3.186 -26.614 1.00 78.50 73 GLN A CA 1
ATOM 604 C C . GLN A 1 73 ? 19.466 2.750 -25.404 1.00 78.50 73 GLN A C 1
ATOM 606 O O . GLN A 1 73 ? 19.430 1.577 -25.016 1.00 78.50 73 GLN A O 1
ATOM 611 N N . ASP A 1 74 ? 20.206 3.695 -24.834 1.00 83.38 74 ASP A N 1
ATOM 612 C CA . ASP A 1 74 ? 20.946 3.445 -23.610 1.00 83.38 74 ASP A CA 1
ATOM 613 C C . ASP A 1 74 ? 19.983 3.096 -22.464 1.00 83.38 74 ASP A C 1
ATOM 615 O O . ASP A 1 74 ? 18.834 3.554 -22.415 1.00 83.38 74 ASP A O 1
ATOM 619 N N . ILE A 1 75 ? 20.448 2.257 -21.541 1.00 81.19 75 ILE A N 1
ATOM 620 C CA . ILE A 1 75 ? 19.632 1.736 -20.437 1.00 81.19 75 ILE A CA 1
ATOM 621 C C . ILE A 1 75 ? 19.171 2.882 -19.528 1.00 81.19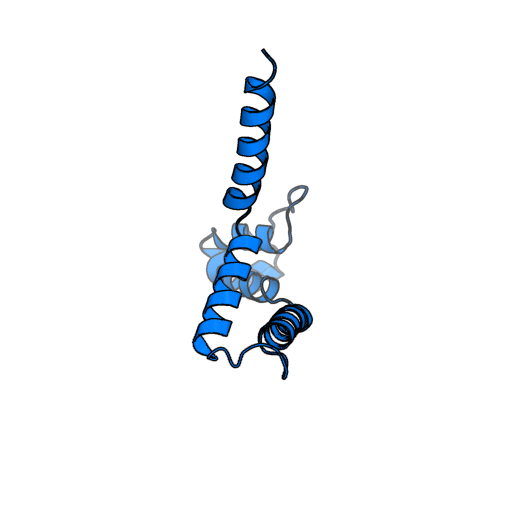 75 ILE A C 1
ATOM 623 O O . ILE A 1 75 ? 18.040 2.857 -19.037 1.00 81.19 75 ILE A O 1
ATOM 627 N N . LEU A 1 76 ? 20.006 3.909 -19.349 1.00 85.31 76 LEU A N 1
ATOM 628 C CA . LEU A 1 76 ? 19.647 5.099 -18.578 1.00 85.31 76 LEU A CA 1
ATOM 629 C C . LEU A 1 76 ? 18.487 5.850 -19.237 1.00 85.31 76 LEU A C 1
ATOM 631 O O . LEU A 1 76 ? 17.495 6.151 -18.579 1.00 85.31 76 LEU A O 1
ATOM 635 N N . THR A 1 77 ? 18.546 6.040 -20.558 1.00 85.56 77 THR A N 1
ATOM 636 C CA . THR A 1 77 ? 17.472 6.689 -21.323 1.00 85.56 77 THR A CA 1
ATOM 637 C C . THR A 1 77 ? 16.151 5.925 -21.227 1.00 85.56 77 THR A C 1
ATOM 639 O O . THR A 1 77 ? 15.087 6.534 -21.093 1.00 85.56 77 THR A O 1
ATOM 642 N N . LEU A 1 78 ? 16.192 4.590 -21.263 1.00 83.56 78 LEU A N 1
ATOM 643 C CA . LEU A 1 78 ? 14.996 3.767 -21.063 1.00 83.56 78 LEU A CA 1
ATOM 644 C C . LEU A 1 78 ? 14.409 3.944 -19.662 1.00 83.56 78 LEU A C 1
ATOM 646 O O . LEU A 1 78 ? 13.191 4.079 -19.529 1.00 83.56 78 LEU A O 1
ATOM 650 N N . ASN A 1 79 ? 15.261 3.944 -18.636 1.00 85.44 79 ASN A N 1
ATOM 651 C CA . ASN A 1 79 ? 14.834 4.106 -17.251 1.00 85.44 79 ASN A CA 1
ATOM 652 C C . ASN A 1 79 ? 14.143 5.461 -17.050 1.00 85.44 79 ASN A C 1
ATOM 654 O O . ASN A 1 79 ? 12.993 5.505 -16.611 1.00 85.44 79 ASN A O 1
ATOM 658 N N . ASP A 1 80 ? 14.774 6.542 -17.508 1.00 86.31 80 ASP A N 1
ATOM 659 C CA . ASP A 1 80 ? 14.205 7.890 -17.443 1.00 86.31 80 ASP A CA 1
ATOM 660 C C . ASP A 1 80 ? 12.860 7.966 -18.176 1.00 86.31 80 ASP A C 1
ATOM 662 O O . ASP A 1 80 ? 11.872 8.468 -17.637 1.00 86.31 80 ASP A O 1
ATOM 666 N N . THR A 1 81 ? 12.772 7.383 -19.376 1.00 85.88 81 THR A N 1
ATOM 667 C CA . THR A 1 81 ? 11.529 7.352 -20.168 1.00 85.88 81 THR A CA 1
ATOM 668 C C . THR A 1 81 ? 10.398 6.631 -19.426 1.00 85.88 81 THR A C 1
ATOM 670 O O . THR A 1 81 ? 9.242 7.071 -19.441 1.00 85.88 81 THR A O 1
ATOM 673 N N . ILE A 1 82 ? 10.711 5.527 -18.747 1.00 85.12 82 ILE A N 1
ATOM 674 C CA . ILE A 1 82 ? 9.736 4.747 -17.976 1.00 85.12 82 ILE A CA 1
ATOM 675 C C . ILE A 1 82 ? 9.324 5.488 -16.707 1.00 85.12 82 ILE A C 1
ATOM 677 O O . ILE A 1 82 ? 8.128 5.526 -16.405 1.00 85.12 82 ILE A O 1
ATOM 681 N N . MET A 1 83 ? 10.267 6.113 -16.000 1.00 85.56 83 MET A N 1
ATOM 682 C CA . MET A 1 83 ? 9.983 6.927 -14.818 1.00 85.56 83 MET A CA 1
ATOM 683 C C . MET A 1 83 ? 9.089 8.121 -15.165 1.00 85.56 83 MET A C 1
ATOM 685 O O . MET A 1 83 ? 8.072 8.332 -14.500 1.00 85.56 83 MET A O 1
ATOM 689 N N . ILE A 1 84 ? 9.397 8.842 -16.249 1.00 86.31 84 ILE A N 1
ATOM 690 C CA . ILE A 1 84 ? 8.582 9.955 -16.760 1.00 86.31 84 ILE A CA 1
ATOM 691 C C . ILE A 1 84 ? 7.163 9.468 -17.078 1.00 86.31 84 ILE A C 1
ATOM 693 O O . ILE A 1 84 ? 6.175 10.043 -16.610 1.00 86.31 84 ILE A O 1
ATOM 697 N N . ARG A 1 85 ? 7.030 8.358 -17.815 1.00 83.56 85 ARG A N 1
ATOM 698 C CA . ARG A 1 85 ? 5.718 7.773 -18.139 1.00 83.56 85 ARG A CA 1
ATOM 699 C C . ARG A 1 85 ? 4.951 7.342 -16.885 1.00 83.56 85 ARG A C 1
ATOM 701 O O . ARG A 1 85 ? 3.740 7.555 -16.805 1.00 83.56 85 ARG A O 1
ATOM 708 N N . GLY A 1 86 ? 5.635 6.731 -15.919 1.00 83.38 86 GLY A N 1
ATOM 709 C CA . GLY A 1 86 ? 5.060 6.319 -14.639 1.00 83.38 86 GLY A CA 1
ATOM 710 C C . GLY A 1 86 ? 4.527 7.510 -13.844 1.00 83.38 86 GLY A C 1
ATOM 711 O O . GLY A 1 86 ? 3.393 7.473 -13.363 1.00 83.38 86 GLY A O 1
ATOM 712 N N . TRP A 1 87 ? 5.295 8.598 -13.793 1.00 82.56 87 TRP A N 1
ATOM 713 C CA . TRP A 1 87 ? 4.903 9.841 -13.134 1.00 82.56 87 TRP A CA 1
ATOM 714 C C . TRP A 1 87 ? 3.665 10.480 -13.778 1.00 82.56 87 TRP A C 1
ATOM 716 O O . TRP A 1 87 ? 2.725 10.844 -13.067 1.00 82.56 87 TRP A O 1
ATOM 726 N N . HIS A 1 88 ? 3.604 10.548 -15.113 1.00 83.00 88 HIS A N 1
ATOM 727 C CA . HIS A 1 88 ? 2.423 11.057 -15.825 1.00 83.00 88 HIS A CA 1
ATOM 728 C C . HIS A 1 88 ? 1.177 10.194 -15.606 1.00 83.00 88 HIS A C 1
ATOM 730 O O . HIS A 1 88 ? 0.064 10.715 -15.555 1.00 83.00 88 HIS A O 1
ATOM 736 N N . ARG A 1 89 ? 1.346 8.876 -15.461 1.00 79.81 89 ARG A N 1
ATOM 737 C CA . ARG A 1 89 ? 0.237 7.957 -15.186 1.00 79.81 89 ARG A CA 1
ATOM 738 C C . ARG A 1 89 ? -0.299 8.098 -13.761 1.00 79.81 89 ARG A C 1
ATOM 740 O O . ARG A 1 89 ? -1.495 7.916 -13.552 1.00 79.81 89 ARG A O 1
ATOM 747 N N . TRP A 1 90 ? 0.572 8.372 -12.793 1.00 78.56 90 TRP A N 1
ATOM 748 C CA . TRP A 1 90 ? 0.199 8.472 -11.382 1.00 78.56 90 TRP A CA 1
ATOM 749 C C . TRP A 1 90 ? -0.379 9.843 -10.997 1.00 78.56 90 TRP A C 1
ATOM 751 O O . TRP A 1 90 ? -1.205 9.898 -10.092 1.00 78.56 90 TRP A O 1
ATOM 761 N N . ASN A 1 91 ? -0.012 10.935 -11.685 1.00 72.06 91 ASN A N 1
ATOM 762 C CA . ASN A 1 91 ? -0.512 12.286 -11.391 1.00 72.06 91 ASN A CA 1
ATOM 763 C C . ASN A 1 91 ? -1.770 12.656 -12.211 1.00 72.06 91 ASN A C 1
ATOM 765 O O . ASN A 1 91 ? -1.654 13.059 -13.373 1.00 72.06 91 ASN A O 1
ATOM 769 N N . PRO A 1 92 ? -2.984 12.629 -11.626 1.00 57.66 92 PRO A N 1
ATOM 770 C CA . PRO A 1 92 ? -4.220 12.966 -12.338 1.00 57.66 92 PRO A CA 1
ATOM 771 C C . PRO A 1 92 ? -4.379 14.465 -12.661 1.00 57.66 92 PRO A C 1
ATOM 773 O O . PRO A 1 92 ? -5.201 14.825 -13.498 1.00 57.66 92 PRO A O 1
ATOM 776 N N . GLN A 1 93 ? -3.605 15.359 -12.030 1.00 58.75 93 GLN A N 1
ATOM 777 C CA . GLN A 1 93 ? -3.737 16.807 -12.261 1.00 58.75 93 GLN A CA 1
ATOM 778 C C . GLN A 1 93 ? -3.253 17.235 -13.653 1.00 58.75 93 GLN A C 1
ATOM 780 O O . GLN A 1 93 ? -3.824 18.140 -14.261 1.00 58.75 93 GLN A O 1
ATOM 785 N N . VAL A 1 94 ? -2.253 16.542 -14.203 1.00 55.75 94 VAL A N 1
ATOM 786 C CA . VAL A 1 94 ? -1.778 16.791 -15.569 1.00 55.75 94 VAL A CA 1
ATOM 787 C C . VAL A 1 94 ? -2.795 16.259 -16.579 1.00 55.75 94 VAL A C 1
ATOM 789 O O . VAL A 1 94 ? -3.187 16.980 -17.489 1.00 55.75 94 VAL A O 1
ATOM 792 N N . SER A 1 95 ? -3.308 15.039 -16.390 1.00 51.56 95 SER A N 1
ATOM 793 C CA . SER A 1 95 ? -4.283 14.455 -17.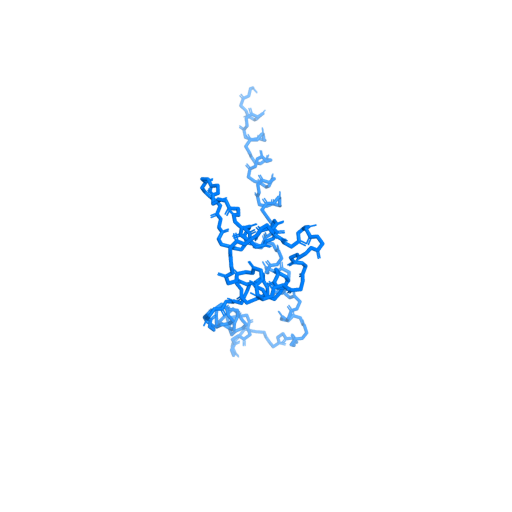320 1.00 51.56 95 SER A CA 1
ATOM 794 C C . SER A 1 95 ? -5.606 15.228 -17.360 1.00 51.56 95 SER A C 1
ATOM 796 O O . SER A 1 95 ? -6.094 15.498 -18.453 1.00 51.56 95 SER A O 1
ATOM 798 N N . ALA A 1 96 ? -6.148 15.676 -16.223 1.00 53.00 96 ALA A N 1
ATOM 799 C CA . ALA A 1 96 ? -7.376 16.478 -16.200 1.00 53.00 96 ALA A CA 1
ATOM 800 C C . ALA A 1 96 ? -7.225 17.838 -16.912 1.00 53.00 96 ALA A C 1
ATOM 802 O O . ALA A 1 96 ? -8.131 18.245 -17.637 1.00 53.00 96 ALA A O 1
ATOM 803 N N . THR A 1 97 ? -6.074 18.506 -16.764 1.00 53.66 97 THR A N 1
ATOM 804 C CA . THR A 1 97 ? -5.814 19.835 -17.353 1.00 53.66 97 THR A CA 1
ATOM 805 C C . THR A 1 97 ? -5.712 19.794 -18.884 1.00 53.66 97 THR A C 1
ATOM 807 O O . THR A 1 97 ? -6.204 20.695 -19.563 1.00 53.66 97 THR A O 1
ATOM 810 N N . PHE A 1 98 ? -5.146 18.724 -19.457 1.00 53.44 98 PHE A N 1
ATOM 811 C CA . PHE A 1 98 ? -5.089 18.553 -20.916 1.00 53.44 98 PHE A CA 1
ATOM 812 C C . PHE A 1 98 ? -6.479 18.346 -21.543 1.00 53.44 98 PHE A C 1
ATOM 814 O O . PHE A 1 98 ? -6.758 18.893 -22.610 1.00 53.44 98 PHE A O 1
ATOM 821 N N . TYR A 1 99 ? -7.380 17.611 -20.880 1.00 49.50 99 TYR A N 1
ATOM 822 C CA . TYR A 1 99 ? -8.742 17.400 -21.390 1.00 49.50 99 TYR A CA 1
ATOM 823 C C . TYR A 1 99 ? -9.665 18.612 -21.179 1.00 49.50 99 TYR A C 1
ATOM 825 O O . TYR A 1 99 ? -10.558 18.840 -21.998 1.00 49.50 99 TYR A O 1
ATOM 833 N N . THR A 1 100 ? -9.465 19.416 -20.129 1.00 53.78 100 THR A N 1
ATOM 834 C CA . THR A 1 100 ? -10.253 20.643 -19.908 1.00 53.78 100 THR A CA 1
ATOM 835 C C . THR A 1 100 ? -9.807 21.801 -20.801 1.00 53.78 100 THR A C 1
ATOM 837 O O . THR A 1 100 ? -10.671 22.510 -21.313 1.00 53.78 100 THR A O 1
ATOM 840 N N . GLY A 1 101 ? -8.504 21.944 -21.079 1.00 51.16 101 GLY A N 1
ATOM 841 C CA . GLY A 1 101 ? -7.979 22.966 -21.999 1.00 51.16 101 GLY A CA 1
ATOM 842 C C . GLY A 1 101 ? -8.393 22.768 -23.464 1.00 51.16 101 GLY A C 1
ATOM 843 O O . GLY A 1 101 ? -8.650 23.736 -24.175 1.00 51.16 101 GLY A O 1
ATOM 844 N N . LEU A 1 102 ? -8.546 21.517 -23.916 1.00 51.38 102 LEU A N 1
ATOM 845 C CA . LEU A 1 102 ? -9.045 21.212 -25.266 1.00 51.38 102 LEU A CA 1
ATOM 846 C C . LEU A 1 102 ? -10.555 21.465 -25.427 1.00 51.38 102 LEU A C 1
ATOM 848 O O . LEU A 1 102 ? -11.017 21.740 -26.535 1.00 51.38 102 LEU A O 1
ATOM 852 N N . ARG A 1 103 ? -11.337 21.416 -24.339 1.00 46.78 103 ARG A N 1
ATOM 853 C CA . ARG A 1 103 ? -12.781 21.715 -24.373 1.00 46.78 103 ARG A CA 1
ATOM 854 C C . ARG A 1 103 ? -13.077 23.214 -24.426 1.00 46.78 103 ARG A C 1
ATOM 856 O O . ARG A 1 103 ? -14.041 23.609 -25.081 1.00 46.78 103 ARG A O 1
ATOM 863 N N . THR A 1 104 ? -12.263 24.054 -23.788 1.00 50.19 104 THR A N 1
ATOM 864 C CA . THR A 1 104 ? -12.441 25.514 -23.838 1.00 50.19 104 THR A CA 1
ATOM 865 C C . THR A 1 104 ? -12.069 26.090 -25.204 1.00 50.19 104 THR A C 1
ATOM 867 O O . THR A 1 104 ? -12.836 26.890 -25.733 1.00 50.19 104 THR A O 1
ATOM 870 N N . SER A 1 105 ? -11.001 25.619 -25.857 1.00 50.56 105 SER A N 1
ATOM 871 C CA . SER A 1 105 ? -10.643 26.083 -27.211 1.00 50.56 105 SER A CA 1
ATOM 872 C C . SER A 1 105 ? -11.639 25.668 -28.305 1.00 50.56 105 SER A C 1
ATOM 874 O O . SER A 1 105 ? -11.828 26.416 -29.259 1.00 50.56 105 SER A O 1
ATOM 876 N N . LEU A 1 106 ? -12.327 24.527 -28.167 1.00 48.44 106 LEU A N 1
ATOM 877 C CA . LEU A 1 106 ? -13.376 24.115 -29.116 1.00 48.44 106 LEU A CA 1
ATOM 878 C C . LEU A 1 106 ? -14.714 24.847 -28.916 1.00 48.44 106 LEU A C 1
ATOM 880 O O . LEU A 1 106 ? -15.541 24.845 -29.825 1.00 48.44 106 LEU A O 1
ATOM 884 N N . THR A 1 107 ? -14.927 25.491 -27.763 1.00 49.16 107 THR A N 1
ATOM 885 C CA . THR A 1 107 ? -16.149 26.276 -27.503 1.00 49.16 107 THR A CA 1
ATOM 886 C C . THR A 1 107 ? -15.981 27.743 -27.919 1.00 49.16 107 THR A C 1
ATOM 888 O O . THR A 1 107 ? -16.944 28.366 -28.350 1.00 49.16 107 THR A O 1
ATOM 891 N N . THR A 1 108 ? -14.756 28.283 -27.900 1.00 49.84 108 THR A N 1
ATOM 892 C CA . THR A 1 108 ? -14.463 29.656 -28.369 1.00 49.84 108 THR A CA 1
ATOM 893 C C . THR A 1 108 ? -14.332 29.768 -29.896 1.00 49.84 108 THR A C 1
ATOM 895 O O . THR A 1 108 ? -14.356 30.866 -30.433 1.00 49.84 108 THR A O 1
ATOM 898 N N . MET A 1 109 ? -14.229 28.646 -30.618 1.00 46.12 109 MET A N 1
ATOM 899 C CA . MET A 1 109 ? -14.171 28.609 -32.091 1.00 46.12 109 MET A CA 1
ATOM 900 C C . MET A 1 109 ? -15.544 28.313 -32.739 1.00 46.12 109 MET A C 1
ATOM 902 O O . MET A 1 109 ? -15.624 27.900 -33.896 1.00 46.12 109 MET A O 1
ATOM 906 N N . ARG A 1 110 ? -16.630 28.491 -31.971 1.00 46.91 110 ARG A N 1
ATOM 907 C CA . ARG A 1 110 ? -18.030 28.514 -32.426 1.00 46.91 110 ARG A CA 1
ATOM 908 C C . ARG A 1 110 ? -18.775 29.691 -31.779 1.00 46.91 110 ARG A C 1
ATOM 910 O O . ARG A 1 110 ? -19.717 29.479 -31.019 1.00 46.91 110 ARG A O 1
ATOM 917 N N . VAL A 1 111 ? -18.338 30.911 -32.076 1.00 44.06 111 VAL A N 1
ATOM 918 C CA . VAL A 1 111 ? -19.158 32.135 -32.039 1.00 44.06 111 VAL A CA 1
ATOM 919 C C . VAL A 1 111 ? -18.792 32.953 -33.265 1.00 44.06 111 VAL A C 1
ATOM 921 O O . VAL A 1 111 ? -17.575 33.038 -33.542 1.00 44.06 111 VAL A O 1
#

pLDDT: mean 76.38, std 13.59, range [44.06, 92.06]

Foldseek 3Di:
DVVCCVVCHPPNVDDDDVPDDPLNSLVVSCVDPVSVPVSVVSNVVVVDDPDCVVVVVLVVVLCVCCPPVHDPDDPVVSVVVSVVVVVVVPDVVVVVVVVVVVVVVVVVVPD

InterPro domains:
  IPR012337 Ribonuclease H-like superfamily [SSF53098] (2-91)

Sequence (111 aa):
QFQSYVKRREPFNRRFRDGETVKQWWEAVRRDQMGQVLGALAVKIFSVSVNSMVDERAMSSVTWLNSKLRSRQDILTLNDTIMIRGWHRWNPQVSATFYTGLRTSLTTMRV